Protein AF-A0A6V7Y2K4-F1 (afdb_monomer_lite)

Structure (mmCIF, N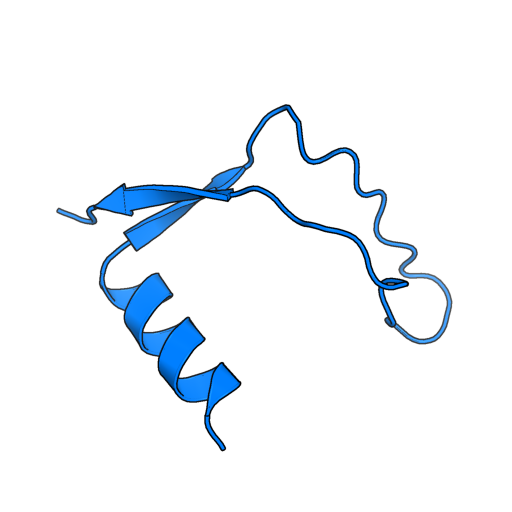/CA/C/O backbone):
data_AF-A0A6V7Y2K4-F1
#
_entry.id   AF-A0A6V7Y2K4-F1
#
loop_
_atom_site.group_PDB
_atom_site.id
_atom_site.type_symbol
_atom_site.label_atom_id
_atom_site.label_alt_id
_atom_site.label_comp_id
_atom_site.label_asym_id
_atom_site.label_entity_id
_atom_site.label_seq_id
_atom_site.pdbx_PDB_ins_code
_atom_site.Cartn_x
_atom_site.Cartn_y
_atom_site.Cartn_z
_atom_site.occupancy
_atom_site.B_iso_or_equiv
_atom_site.auth_seq_id
_atom_site.auth_comp_id
_atom_site.auth_asym_id
_atom_site.auth_atom_id
_atom_site.pdbx_PDB_model_num
ATOM 1 N N . MET A 1 1 ? -8.673 -5.384 -17.714 1.00 56.25 1 MET A N 1
ATOM 2 C CA . MET A 1 1 ? -9.741 -4.538 -17.124 1.00 56.25 1 MET A CA 1
ATOM 3 C C . MET A 1 1 ? -9.640 -4.508 -15.589 1.00 56.25 1 MET A C 1
ATOM 5 O O . MET A 1 1 ? -10.523 -3.998 -14.913 1.00 56.25 1 MET A O 1
ATOM 9 N N . ASP A 1 2 ? -8.510 -4.959 -15.034 1.00 75.06 2 ASP A N 1
ATOM 10 C CA . ASP A 1 2 ? -8.478 -5.541 -13.688 1.00 75.06 2 ASP A CA 1
ATOM 11 C C . ASP A 1 2 ? -7.896 -4.593 -12.637 1.00 75.06 2 ASP A C 1
ATOM 13 O O . ASP A 1 2 ? -8.469 -4.428 -11.565 1.00 75.06 2 ASP A O 1
ATOM 17 N N . ILE A 1 3 ? -6.833 -3.855 -12.978 1.00 79.56 3 ILE A N 1
ATOM 18 C CA . ILE A 1 3 ? -6.209 -2.874 -12.072 1.00 79.56 3 ILE A CA 1
ATOM 19 C C . ILE A 1 3 ? -7.194 -1.777 -11.658 1.00 79.56 3 ILE A C 1
ATOM 21 O O . ILE A 1 3 ? -7.213 -1.376 -10.498 1.00 79.56 3 ILE A O 1
ATOM 25 N N . LYS A 1 4 ? -8.045 -1.318 -12.587 1.00 83.19 4 LYS A N 1
ATOM 26 C CA . LYS A 1 4 ? -9.037 -0.273 -12.300 1.00 83.19 4 LYS A CA 1
ATOM 27 C C . LYS A 1 4 ? -10.059 -0.736 -11.259 1.00 83.19 4 LYS A C 1
ATOM 29 O O . LYS A 1 4 ? -10.332 0.015 -10.332 1.00 83.19 4 LYS A O 1
ATOM 34 N N . MET A 1 5 ? -10.585 -1.960 -11.375 1.00 88.31 5 MET A N 1
ATOM 35 C CA . MET A 1 5 ? -11.533 -2.491 -10.387 1.00 88.31 5 MET A CA 1
ATOM 36 C C . MET A 1 5 ? -10.879 -2.689 -9.023 1.00 88.31 5 MET A C 1
ATOM 38 O O . MET A 1 5 ? -11.449 -2.281 -8.013 1.00 88.31 5 MET A O 1
ATOM 42 N N . VAL A 1 6 ? -9.669 -3.251 -8.989 1.00 85.31 6 VAL A N 1
ATOM 43 C CA . VAL A 1 6 ? -8.932 -3.454 -7.734 1.00 85.31 6 VAL A CA 1
ATOM 44 C C . VAL A 1 6 ? -8.694 -2.120 -7.020 1.00 85.31 6 VAL A C 1
ATOM 46 O O . VAL A 1 6 ? -8.974 -2.010 -5.827 1.00 85.31 6 VAL A O 1
ATOM 49 N N . LEU A 1 7 ? -8.269 -1.080 -7.745 1.00 85.69 7 LEU A N 1
ATOM 50 C CA . LEU A 1 7 ? -8.095 0.261 -7.178 1.00 85.69 7 LEU A CA 1
ATOM 51 C C . LEU A 1 7 ? -9.404 0.848 -6.649 1.00 85.69 7 LEU A C 1
ATOM 53 O O . LEU A 1 7 ? -9.419 1.397 -5.552 1.00 85.69 7 LEU A O 1
ATOM 57 N N . VAL A 1 8 ? -10.503 0.719 -7.395 1.00 89.31 8 VAL A N 1
ATOM 58 C CA . VAL A 1 8 ? -11.816 1.223 -6.962 1.00 89.31 8 VAL A CA 1
ATOM 59 C C . VAL A 1 8 ? -12.270 0.536 -5.674 1.00 89.31 8 VAL A C 1
ATOM 61 O O . VAL A 1 8 ? -12.727 1.213 -4.754 1.00 89.31 8 VAL A O 1
ATOM 64 N N . HIS A 1 9 ? -12.115 -0.784 -5.570 1.00 88.50 9 HIS A N 1
ATOM 65 C CA . HIS A 1 9 ? -12.469 -1.516 -4.354 1.00 88.50 9 HIS A CA 1
ATOM 66 C C . HIS A 1 9 ? -11.603 -1.112 -3.158 1.00 88.50 9 HIS A C 1
ATOM 68 O O . HIS A 1 9 ? -12.141 -0.892 -2.073 1.00 88.50 9 HIS A O 1
ATOM 74 N N . LEU A 1 10 ? -10.293 -0.947 -3.354 1.00 87.12 10 LEU A N 1
ATOM 75 C CA . LEU A 1 10 ? -9.395 -0.477 -2.299 1.00 87.12 10 LEU A CA 1
ATOM 76 C C . LEU A 1 10 ? -9.768 0.932 -1.823 1.00 87.12 10 LEU A C 1
ATOM 78 O O . LEU A 1 10 ? -9.901 1.146 -0.625 1.00 87.12 10 LEU A O 1
ATOM 82 N N . LEU A 1 11 ? -10.018 1.867 -2.741 1.00 88.25 11 LEU A N 1
ATO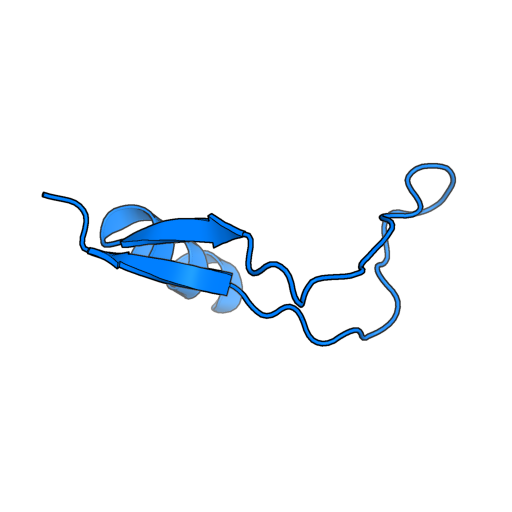M 83 C CA . LEU A 1 11 ? -10.386 3.252 -2.413 1.00 88.25 11 LEU A CA 1
ATOM 84 C C . LEU A 1 11 ? -11.786 3.393 -1.797 1.00 88.25 11 LEU A C 1
ATOM 86 O O . LEU A 1 11 ? -12.087 4.395 -1.144 1.00 88.25 11 LEU A O 1
ATOM 90 N N . ARG A 1 12 ? -12.665 2.413 -2.021 1.00 91.00 12 ARG A N 1
ATOM 91 C CA . ARG A 1 12 ? -13.988 2.376 -1.391 1.00 91.00 12 ARG A CA 1
ATOM 92 C C . ARG A 1 12 ? -13.898 1.962 0.075 1.00 91.00 12 ARG A C 1
ATOM 94 O O . ARG A 1 12 ? -14.610 2.532 0.896 1.00 91.00 12 ARG A O 1
ATOM 101 N N . SER A 1 13 ? -13.041 0.993 0.384 1.00 91.88 13 SER A N 1
ATOM 102 C CA . SER A 1 13 ? -12.928 0.405 1.725 1.00 91.88 13 SER A CA 1
ATOM 103 C C . SER A 1 13 ? -11.852 1.056 2.596 1.00 91.88 13 SER A C 1
ATOM 105 O O . SER A 1 13 ? -11.911 0.948 3.821 1.00 91.88 13 SER A O 1
ATOM 107 N N . PHE A 1 14 ? -10.871 1.722 1.986 1.00 91.25 14 PHE A N 1
ATOM 108 C CA . PHE A 1 14 ? -9.703 2.247 2.680 1.00 91.25 14 PHE A CA 1
ATOM 109 C C . PHE A 1 14 ? -9.389 3.684 2.273 1.00 91.25 14 PHE A C 1
ATOM 111 O O . PHE A 1 14 ? -9.532 4.080 1.116 1.00 91.25 14 PHE A O 1
ATOM 118 N N . GLU A 1 15 ? -8.889 4.448 3.235 1.00 88.62 15 GLU A N 1
ATOM 119 C CA . GLU A 1 15 ? -8.205 5.710 2.992 1.00 88.62 15 GLU A CA 1
ATOM 120 C C . GLU A 1 15 ? -6.710 5.459 2.825 1.00 88.62 15 GLU A C 1
ATOM 122 O O . GLU A 1 15 ? -6.089 4.730 3.603 1.00 88.62 15 GLU A O 1
ATOM 127 N N . LEU A 1 16 ? -6.144 6.054 1.774 1.00 86.56 16 LEU A N 1
ATOM 128 C CA . LEU A 1 16 ? -4.723 5.961 1.473 1.00 86.56 16 LEU A CA 1
ATOM 129 C C . LEU A 1 16 ? -3.981 7.068 2.215 1.00 86.56 16 LEU A C 1
ATOM 131 O O . LEU A 1 16 ? -4.148 8.249 1.910 1.00 86.56 16 LEU A O 1
ATOM 135 N N . GLU A 1 17 ? -3.127 6.684 3.151 1.00 84.75 17 GLU A N 1
ATOM 136 C CA . GLU A 1 17 ? -2.201 7.585 3.825 1.00 84.75 17 GLU A CA 1
ATOM 137 C C . GLU A 1 17 ? -0.799 7.407 3.224 1.00 84.75 17 GLU A C 1
ATOM 139 O O . GLU A 1 17 ? -0.330 6.290 2.972 1.00 84.75 17 GLU A O 1
ATOM 144 N 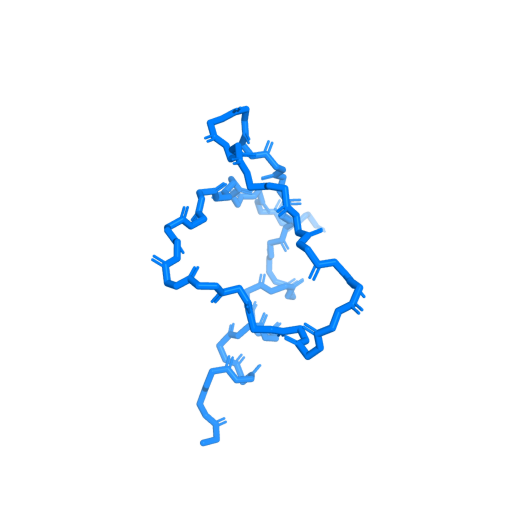N . ARG A 1 18 ? -0.118 8.524 2.950 1.00 72.25 18 ARG A N 1
ATOM 145 C CA . ARG A 1 18 ? 1.233 8.502 2.381 1.00 72.25 18 ARG A CA 1
ATOM 146 C C . ARG A 1 18 ? 2.222 7.985 3.429 1.00 72.25 18 ARG A C 1
ATOM 148 O O . ARG A 1 18 ? 2.346 8.585 4.491 1.00 72.25 18 ARG A O 1
ATOM 155 N N . CYS A 1 19 ? 2.976 6.929 3.114 1.00 72.88 19 CYS A N 1
ATOM 156 C CA . CYS A 1 19 ? 4.111 6.530 3.948 1.00 72.88 19 CYS A CA 1
ATOM 157 C C . CYS A 1 19 ? 5.268 7.524 3.784 1.00 72.88 19 CYS A C 1
ATOM 159 O O . CYS A 1 19 ? 5.569 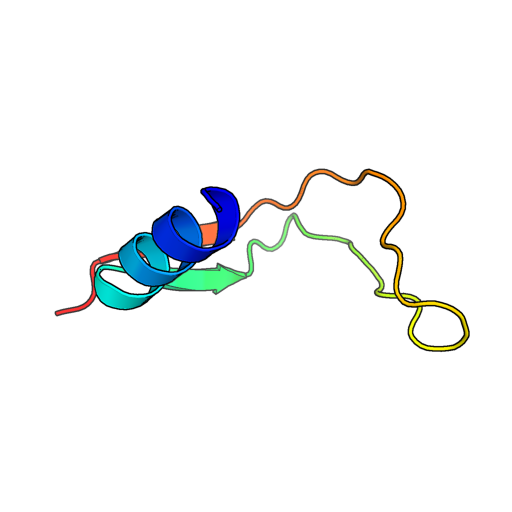7.956 2.667 1.00 72.88 19 CYS A O 1
ATOM 161 N N . SER A 1 20 ? 5.953 7.832 4.887 1.00 67.19 20 SER A N 1
ATOM 162 C CA . SER A 1 20 ? 7.175 8.653 4.911 1.00 67.19 20 SER A CA 1
ATOM 163 C C . SER A 1 20 ? 8.297 8.085 4.032 1.00 67.19 20 SER A C 1
ATOM 165 O O . SER A 1 20 ? 9.112 8.842 3.515 1.00 67.19 20 SER A O 1
ATOM 167 N N . GLU A 1 21 ? 8.299 6.771 3.800 1.00 66.44 21 GLU A N 1
ATOM 168 C CA . GLU A 1 21 ? 9.255 6.059 2.942 1.00 66.44 21 GLU A CA 1
ATOM 169 C C . GLU A 1 21 ? 9.030 6.284 1.435 1.00 66.44 21 GLU A C 1
ATOM 171 O O . GLU A 1 21 ? 9.908 5.989 0.623 1.00 66.44 21 GLU A O 1
ATOM 176 N N . THR A 1 22 ? 7.881 6.836 1.024 1.00 64.44 22 THR A N 1
ATOM 177 C CA . THR A 1 22 ? 7.586 7.089 -0.396 1.00 64.44 22 THR A CA 1
ATOM 178 C C . THR A 1 22 ? 8.250 8.389 -0.863 1.00 64.44 22 THR A C 1
ATOM 180 O O . THR A 1 22 ? 7.624 9.453 -0.974 1.00 64.44 22 THR A O 1
ATOM 183 N N . LEU A 1 23 ? 9.545 8.271 -1.171 1.00 61.53 23 LEU A N 1
ATOM 184 C CA . LEU A 1 23 ? 10.420 9.280 -1.786 1.00 61.53 23 LEU A CA 1
ATOM 185 C C . LEU A 1 23 ? 10.305 9.279 -3.318 1.00 61.53 23 LEU A C 1
ATOM 187 O O . LEU A 1 23 ? 11.300 9.201 -4.035 1.00 61.53 23 LEU A O 1
ATOM 191 N N . ILE A 1 24 ? 9.083 9.331 -3.847 1.00 64.75 24 ILE A N 1
ATOM 192 C CA . ILE A 1 24 ? 8.898 9.488 -5.290 1.00 64.75 24 ILE A CA 1
ATOM 193 C C . ILE A 1 24 ? 8.638 10.956 -5.596 1.00 64.75 24 ILE A C 1
ATOM 195 O O . ILE A 1 24 ? 7.642 11.519 -5.141 1.00 64.75 24 ILE A O 1
ATOM 199 N N . ASN A 1 25 ? 9.530 11.554 -6.386 1.00 64.00 25 ASN A N 1
ATOM 200 C CA . ASN A 1 25 ? 9.313 12.847 -7.023 1.00 64.00 25 ASN A CA 1
ATOM 201 C C . ASN A 1 25 ? 8.654 12.595 -8.386 1.00 64.00 25 ASN A C 1
ATOM 203 O O . ASN A 1 25 ? 9.341 12.150 -9.309 1.00 64.00 25 ASN A O 1
ATOM 207 N N . PRO A 1 26 ? 7.333 12.809 -8.530 1.00 63.72 26 PRO A N 1
ATOM 208 C CA . PRO A 1 26 ? 6.671 12.610 -9.809 1.00 63.72 26 PRO A CA 1
ATOM 209 C C . PRO A 1 26 ? 7.206 13.635 -10.813 1.00 63.72 26 PRO A C 1
ATOM 211 O O . PRO A 1 26 ? 7.059 14.841 -10.627 1.00 63.72 26 PRO A O 1
ATOM 214 N N . ASN A 1 27 ? 7.842 13.153 -11.879 1.00 60.38 27 ASN A N 1
ATOM 215 C CA . ASN A 1 27 ? 8.280 14.002 -12.977 1.00 60.38 27 ASN A CA 1
ATOM 216 C C . ASN A 1 27 ? 7.073 14.309 -13.880 1.00 60.38 27 ASN A C 1
ATOM 218 O O . ASN A 1 27 ? 6.667 13.476 -14.687 1.00 60.38 27 ASN A O 1
ATOM 222 N N . LEU A 1 28 ? 6.455 15.477 -13.689 1.00 64.38 28 LEU A N 1
ATOM 223 C CA . LEU A 1 28 ? 5.208 15.872 -14.363 1.00 64.38 28 LEU A CA 1
ATOM 224 C C . LEU A 1 28 ? 5.436 16.583 -15.711 1.00 64.38 28 LEU A C 1
ATOM 226 O O . LEU A 1 28 ? 4.472 16.952 -16.377 1.00 64.38 28 LEU A O 1
ATOM 230 N N . THR A 1 29 ? 6.690 16.786 -16.120 1.00 63.47 29 THR A N 1
ATOM 231 C CA . THR A 1 29 ? 7.069 17.655 -17.250 1.00 63.47 29 THR A CA 1
ATOM 232 C C . THR A 1 29 ? 7.159 16.963 -18.613 1.00 63.47 29 THR A C 1
ATOM 234 O O . THR A 1 29 ? 7.363 17.643 -19.613 1.00 63.47 29 THR A O 1
ATOM 237 N N . GLY A 1 30 ? 6.954 15.650 -18.716 1.00 56.03 30 GLY A N 1
ATOM 238 C CA . GLY A 1 30 ? 6.922 14.984 -20.019 1.00 56.03 30 GLY A CA 1
ATOM 239 C C . GLY A 1 30 ? 6.549 13.519 -19.896 1.00 56.03 30 GLY A C 1
ATOM 240 O O . GLY A 1 30 ? 7.281 12.770 -19.268 1.00 56.03 30 GLY A O 1
ATOM 241 N N . GLN A 1 31 ? 5.402 13.155 -20.481 1.00 55.53 31 GLN A N 1
ATOM 242 C CA . GLN A 1 31 ? 4.847 11.800 -20.557 1.00 55.53 31 GLN A CA 1
ATOM 243 C C . GLN A 1 31 ? 4.877 11.084 -19.198 1.00 55.53 31 GLN A C 1
ATOM 245 O O . GLN A 1 31 ? 5.849 10.418 -18.877 1.00 55.53 31 GLN A O 1
ATOM 250 N N . GLY A 1 32 ? 3.809 11.254 -18.403 1.00 55.44 32 GLY A N 1
ATOM 251 C CA . GLY A 1 32 ? 3.643 10.765 -17.024 1.00 55.44 32 GLY A CA 1
ATOM 252 C C . GLY A 1 32 ? 3.761 9.247 -16.855 1.00 55.44 32 GLY A C 1
ATOM 253 O O . GLY A 1 32 ? 2.804 8.564 -16.503 1.00 55.44 32 GLY A O 1
ATOM 254 N N . VAL A 1 33 ? 4.950 8.726 -17.105 1.00 52.41 33 VAL A N 1
ATOM 255 C CA . VAL A 1 33 ? 5.384 7.367 -16.860 1.00 52.41 33 VAL A CA 1
ATOM 256 C C . VAL A 1 33 ? 6.313 7.485 -15.666 1.00 52.41 33 VAL A C 1
ATOM 258 O O . VAL A 1 33 ? 7.469 7.888 -15.785 1.00 52.41 33 VAL A O 1
ATOM 261 N N . LEU A 1 34 ? 5.788 7.173 -14.480 1.00 57.56 34 LEU A N 1
ATOM 262 C CA . LEU A 1 34 ? 6.664 6.829 -13.370 1.00 57.56 34 LEU A CA 1
ATOM 263 C C . LEU A 1 34 ? 7.481 5.616 -13.829 1.00 57.56 34 LEU A C 1
ATOM 265 O O . LEU A 1 34 ? 6.922 4.539 -14.043 1.00 57.56 34 LEU A O 1
ATOM 269 N N . ASN A 1 35 ? 8.795 5.790 -13.973 1.00 55.16 35 ASN A N 1
ATOM 270 C CA . ASN A 1 35 ? 9.718 4.662 -14.061 1.00 55.16 35 ASN A CA 1
ATOM 271 C C . ASN A 1 35 ? 9.435 3.720 -12.885 1.00 55.16 35 ASN A C 1
ATOM 273 O O . ASN A 1 35 ? 9.182 4.195 -11.779 1.00 55.16 35 ASN A O 1
ATOM 277 N N . SER A 1 36 ? 9.430 2.410 -13.143 1.00 59.16 36 SER A N 1
ATOM 278 C CA . SER A 1 36 ? 9.023 1.327 -12.236 1.00 59.16 36 SER A CA 1
ATOM 279 C C . SER A 1 36 ? 9.587 1.471 -10.813 1.00 59.16 36 SER A C 1
ATOM 281 O O . SER A 1 36 ? 10.640 0.927 -10.483 1.00 59.16 36 SER A O 1
ATOM 283 N N . GLY A 1 37 ? 8.879 2.215 -9.968 1.00 62.56 37 GLY A N 1
ATOM 284 C CA . GLY A 1 37 ? 9.206 2.459 -8.572 1.00 62.56 37 GLY A CA 1
ATOM 285 C C . GLY A 1 37 ? 8.200 1.753 -7.678 1.00 62.56 37 GLY A C 1
ATOM 286 O O . GLY A 1 37 ? 7.010 1.691 -7.992 1.00 62.56 37 GLY A O 1
ATOM 287 N N . LYS A 1 38 ? 8.666 1.202 -6.556 1.00 69.06 38 LYS A N 1
ATOM 288 C CA . LYS A 1 38 ? 7.766 0.677 -5.526 1.00 69.06 38 LYS A CA 1
ATOM 289 C C . LYS A 1 38 ? 7.199 1.858 -4.740 1.00 69.06 38 LYS A C 1
ATOM 291 O O . LYS A 1 38 ? 7.957 2.666 -4.213 1.00 69.06 38 LYS A O 1
ATOM 296 N N . ILE A 1 39 ? 5.873 1.954 -4.680 1.00 72.12 39 ILE A N 1
ATOM 297 C CA . ILE A 1 39 ? 5.157 2.897 -3.817 1.00 72.12 39 ILE A CA 1
ATOM 298 C C . ILE A 1 39 ? 4.698 2.128 -2.585 1.00 72.12 39 ILE A C 1
ATOM 300 O O . ILE A 1 39 ? 4.041 1.096 -2.717 1.00 72.12 39 ILE A O 1
ATOM 304 N N . PHE A 1 40 ? 4.993 2.660 -1.402 1.00 77.31 40 PHE A N 1
ATOM 305 C CA . PHE A 1 40 ? 4.445 2.154 -0.151 1.00 77.31 40 PHE A CA 1
ATOM 306 C C . PHE A 1 40 ? 3.367 3.127 0.342 1.00 77.31 40 PHE A C 1
ATOM 308 O O . PHE A 1 40 ? 3.608 4.320 0.539 1.00 77.31 40 P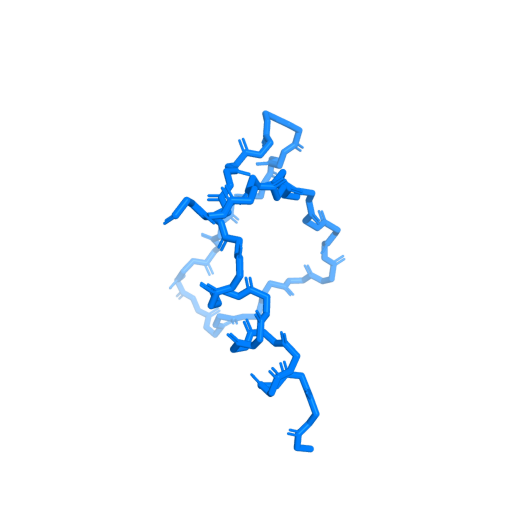HE A O 1
ATOM 315 N N . VAL A 1 41 ? 2.144 2.627 0.495 1.00 80.31 41 VAL A N 1
ATOM 316 C CA . VAL A 1 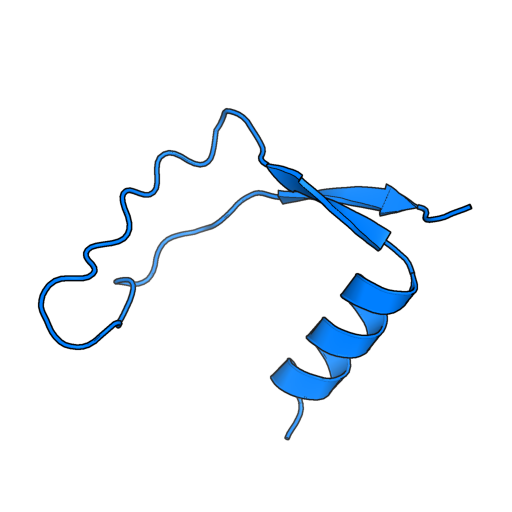41 ? 1.012 3.378 1.053 1.00 80.31 41 VAL A CA 1
ATOM 317 C C . VAL A 1 41 ? 0.475 2.644 2.262 1.00 80.31 41 VAL A C 1
ATOM 319 O O . VAL A 1 41 ? 0.423 1.412 2.280 1.00 80.31 41 VAL A O 1
ATOM 322 N N . LYS A 1 42 ? 0.056 3.405 3.266 1.00 85.56 42 LYS A N 1
ATOM 323 C CA . LYS A 1 42 ? -0.626 2.869 4.432 1.00 85.56 42 LYS A CA 1
ATOM 324 C C . LYS A 1 42 ? -2.126 2.897 4.157 1.00 85.56 42 LYS A C 1
ATOM 326 O O . LYS A 1 42 ? -2.666 3.919 3.741 1.00 85.56 42 LYS A O 1
ATOM 331 N N . LEU A 1 43 ? -2.781 1.757 4.351 1.00 87.25 43 LEU A N 1
ATOM 332 C CA . LEU A 1 43 ? -4.224 1.610 4.182 1.00 87.25 43 LEU A CA 1
ATOM 333 C C . LEU A 1 43 ? -4.892 1.714 5.550 1.00 87.25 43 LEU A C 1
ATOM 335 O O . LEU A 1 43 ? -4.642 0.879 6.419 1.00 87.25 43 LEU A O 1
ATOM 339 N N . ASN A 1 44 ? -5.754 2.708 5.733 1.00 89.31 44 ASN A N 1
ATOM 340 C CA . ASN A 1 44 ? -6.591 2.827 6.924 1.00 89.31 44 ASN A CA 1
ATOM 341 C C . ASN A 1 44 ? -8.027 2.446 6.558 1.00 89.31 44 ASN A C 1
ATOM 343 O O . ASN A 1 44 ? -8.535 2.900 5.538 1.00 89.31 44 ASN A O 1
ATOM 347 N N . LEU A 1 45 ? -8.689 1.603 7.355 1.00 88.69 45 LEU A N 1
ATOM 348 C CA . LEU A 1 45 ? -10.084 1.238 7.099 1.00 88.69 45 LEU A CA 1
ATOM 349 C C . LEU A 1 45 ? -10.970 2.486 7.206 1.00 88.69 45 LEU A C 1
ATOM 351 O O . LEU A 1 45 ? -10.892 3.223 8.193 1.00 88.69 45 LEU A O 1
ATOM 355 N N . ARG A 1 46 ? -11.818 2.705 6.204 1.00 84.06 46 ARG A N 1
ATOM 356 C CA . ARG A 1 46 ? -12.805 3.784 6.224 1.00 84.06 46 ARG A CA 1
ATOM 357 C C . ARG A 1 46 ? -13.941 3.399 7.182 1.00 84.06 46 ARG A C 1
ATOM 359 O O . ARG A 1 46 ? -14.426 2.272 7.108 1.00 84.06 46 ARG A O 1
ATOM 366 N N . LYS A 1 47 ? -14.301 4.292 8.111 1.00 69.88 47 LYS A N 1
ATOM 367 C CA . LYS A 1 47 ? -15.439 4.107 9.032 1.00 69.88 47 LYS A CA 1
ATOM 368 C C . LYS A 1 47 ? -16.773 4.326 8.330 1.00 69.88 47 LYS A C 1
ATOM 370 O O . LYS A 1 47 ? -16.815 5.200 7.436 1.00 69.88 47 LYS A O 1
#

Sequence (47 aa):
MDIKMVLVHLLRSFELERCSETLINPNLTGQGVLNSGKIFVKLNLRK

Organism: Meloidogyne enterolobii (NCBI:txid390850)

Secondary structure (DSSP, 8-state):
-HHHHHHHHHHHHEEEEEPTT-------SSS----S----EEEEE--

Foldseek 3Di:
DPVVVVVVVQVVFWDWAADPPQPDDQPPPDDRDDDDDDGDTDTDTDD

pLDDT: mean 74.12, std 12.68, range [52.41, 91.88]

Radius of gyration: 12.96 Å; chains: 1; bounding box: 26×23×30 Å